Protein AF-A0A8S3CFK3-F1 (afdb_monomer_lite)

InterPro domains:
  IPR015904 Sulphide quinone-reductase [PTHR10632] (3-59)
  IPR036188 FAD/NAD(P)-binding domain superfamily [G3DSA:3.50.50.60] (9-22)
  IPR036188 FAD/NAD(P)-binding domain superfamily [G3DSA:3.50.50.60] (23-59)

Foldseek 3Di:
DPPPDPPDDDDDDDPDDDDDDDDAADPVQLPDPQQDPRSDGQADPVPQAGPPDRPDGDD

pLDDT: mean 91.27, std 11.56, range [45.59, 98.0]

Organism: NCBI:txid392030

Sequence (59 aa):
ENLDQ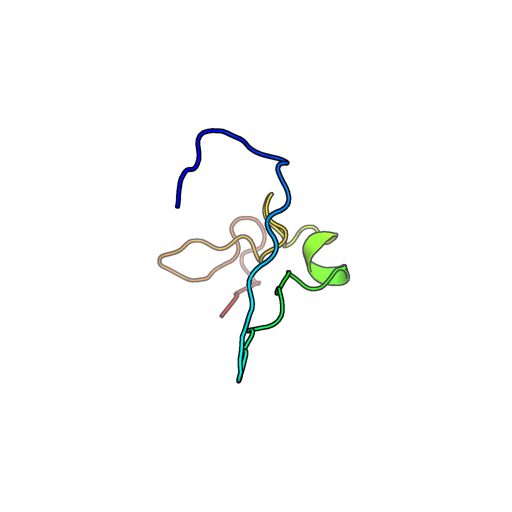PGTMKTFKYDILHIGAPMQPFEFLAKSPLADATGFVDVVKETLQHKKFPNVFGI

Structure (mmCIF, N/CA/C/O backbone):
data_AF-A0A8S3CFK3-F1
#
_entry.id   AF-A0A8S3CFK3-F1
#
loop_
_atom_site.group_PDB
_atom_site.id
_atom_site.type_symbol
_atom_site.label_atom_id
_atom_site.label_alt_id
_atom_site.label_comp_id
_atom_site.label_asym_id
_atom_site.label_entity_id
_atom_site.label_seq_id
_atom_site.pdbx_PDB_ins_code
_atom_site.Cartn_x
_atom_site.Cartn_y
_atom_site.Cartn_z
_atom_site.occupancy
_atom_site.B_iso_or_equiv
_atom_site.auth_seq_id
_atom_site.auth_comp_id
_atom_site.auth_asym_id
_atom_site.auth_atom_id
_atom_site.pdbx_PDB_model_num
ATOM 1 N N . GLU A 1 1 ? 23.688 1.782 -6.197 1.00 54.75 1 GLU A N 1
ATOM 2 C CA . GLU A 1 1 ? 23.400 3.091 -6.820 1.00 54.75 1 GLU A CA 1
ATOM 3 C C . GLU A 1 1 ? 24.049 4.197 -6.015 1.00 54.75 1 GLU A C 1
ATOM 5 O O . GLU A 1 1 ? 24.113 4.082 -4.799 1.00 54.75 1 GLU A O 1
ATOM 10 N N . ASN A 1 2 ? 24.565 5.231 -6.679 1.00 45.59 2 ASN A N 1
ATOM 11 C CA . ASN A 1 2 ? 25.020 6.440 -5.999 1.00 45.59 2 ASN A CA 1
ATOM 12 C C . ASN A 1 2 ? 23.768 7.267 -5.652 1.00 45.59 2 ASN A C 1
ATOM 14 O O . ASN A 1 2 ? 23.157 7.844 -6.548 1.00 45.59 2 ASN A O 1
ATOM 18 N N . LEU A 1 3 ? 23.356 7.230 -4.382 1.00 60.41 3 LEU A N 1
ATOM 19 C CA . LEU A 1 3 ? 22.159 7.901 -3.851 1.00 60.41 3 LEU A CA 1
ATOM 20 C C . LEU A 1 3 ? 22.402 9.398 -3.557 1.00 60.41 3 LEU A C 1
ATOM 22 O O . LEU A 1 3 ? 21.510 10.082 -3.063 1.00 60.41 3 LEU A O 1
ATOM 26 N N . ASP A 1 4 ? 23.594 9.909 -3.873 1.00 65.50 4 ASP A N 1
ATOM 27 C CA . ASP A 1 4 ? 24.088 11.211 -3.407 1.00 65.50 4 ASP A CA 1
ATOM 28 C C . ASP A 1 4 ? 23.626 12.395 -4.278 1.00 65.50 4 ASP A C 1
ATOM 30 O O . ASP A 1 4 ? 23.891 13.549 -3.945 1.00 65.50 4 ASP A O 1
ATOM 34 N N . GLN A 1 5 ? 22.946 12.139 -5.404 1.00 64.62 5 GLN A N 1
ATOM 35 C CA . GLN A 1 5 ? 22.483 13.177 -6.341 1.00 64.62 5 GLN A CA 1
ATOM 36 C C . GLN A 1 5 ? 21.036 12.937 -6.811 1.00 64.62 5 GLN A C 1
ATOM 38 O O . GLN A 1 5 ? 20.810 12.566 -7.973 1.00 64.62 5 GLN A O 1
ATOM 43 N N . PRO A 1 6 ? 20.036 13.142 -5.931 1.00 66.31 6 PRO A N 1
ATOM 44 C CA . PRO A 1 6 ? 18.630 13.048 -6.309 1.00 66.31 6 PRO A CA 1
ATOM 45 C C . PRO A 1 6 ? 18.300 14.062 -7.420 1.00 66.31 6 PRO A C 1
ATOM 47 O O . PRO A 1 6 ? 18.594 15.248 -7.299 1.00 66.31 6 PRO A O 1
ATOM 50 N N . GLY A 1 7 ? 17.707 13.586 -8.522 1.00 73.50 7 GLY A N 1
ATOM 51 C CA . GLY A 1 7 ? 17.286 14.408 -9.670 1.00 73.50 7 GLY A CA 1
ATOM 52 C C . GLY A 1 7 ? 18.197 14.351 -10.902 1.00 73.50 7 GLY A C 1
ATOM 53 O O . GLY A 1 7 ? 17.828 14.871 -11.954 1.00 73.50 7 GLY A O 1
ATOM 54 N N . THR A 1 8 ? 19.355 13.691 -10.822 1.00 86.31 8 THR A N 1
ATOM 55 C CA . THR A 1 8 ? 20.194 13.461 -12.008 1.00 86.31 8 THR A CA 1
ATOM 56 C C . THR A 1 8 ? 19.661 12.291 -12.839 1.00 86.31 8 THR A C 1
ATOM 58 O O . THR A 1 8 ? 19.605 11.152 -12.381 1.00 86.31 8 THR A O 1
ATOM 61 N N . MET A 1 9 ? 19.262 12.564 -14.084 1.00 86.19 9 MET A N 1
ATOM 62 C CA . MET A 1 9 ? 18.846 11.526 -15.032 1.00 86.19 9 MET A CA 1
ATOM 63 C C . MET A 1 9 ? 20.080 10.865 -15.653 1.00 86.19 9 MET A C 1
ATOM 65 O O . MET A 1 9 ? 21.016 11.549 -16.068 1.00 86.19 9 MET A O 1
ATOM 69 N N . LYS A 1 10 ? 20.080 9.532 -15.739 1.00 88.25 10 LYS A N 1
ATOM 70 C CA . LYS A 1 10 ? 21.146 8.750 -16.380 1.00 88.25 10 LYS A CA 1
ATOM 71 C C . LYS A 1 10 ? 20.573 7.893 -17.496 1.00 88.25 10 LYS A C 1
ATOM 73 O O . LYS A 1 10 ? 19.527 7.270 -17.336 1.00 88.25 10 LYS A O 1
ATOM 78 N N . THR A 1 11 ? 21.298 7.837 -18.605 1.00 91.62 11 THR A N 1
ATOM 79 C CA . THR A 1 11 ? 20.932 7.032 -19.771 1.00 91.62 11 THR A CA 1
ATOM 80 C C . THR A 1 11 ? 21.777 5.768 -19.802 1.00 91.62 11 THR A C 1
ATOM 82 O O . THR A 1 11 ? 23.003 5.838 -19.724 1.00 91.62 11 THR A O 1
ATOM 85 N N . PHE A 1 12 ? 21.127 4.618 -19.964 1.00 92.06 12 PHE A N 1
ATOM 86 C CA . PHE A 1 12 ? 21.774 3.313 -20.075 1.00 92.06 12 PHE A CA 1
ATOM 87 C C . PHE A 1 12 ? 21.354 2.634 -21.378 1.00 92.06 12 PHE A C 1
ATOM 89 O O . PHE A 1 12 ? 20.206 2.758 -21.805 1.00 92.06 12 PHE A O 1
ATOM 96 N N . LYS A 1 13 ? 22.283 1.910 -22.011 1.00 94.94 13 LYS A N 1
ATOM 97 C CA . LYS A 1 13 ? 21.961 1.018 -23.131 1.00 94.94 13 LYS A CA 1
ATOM 98 C C . LYS A 1 13 ? 21.495 -0.328 -22.580 1.00 94.94 13 LYS A C 1
ATOM 100 O O . LYS A 1 13 ? 22.101 -0.835 -21.640 1.00 94.94 13 LYS A O 1
ATOM 105 N N . TYR A 1 14 ? 20.451 -0.889 -23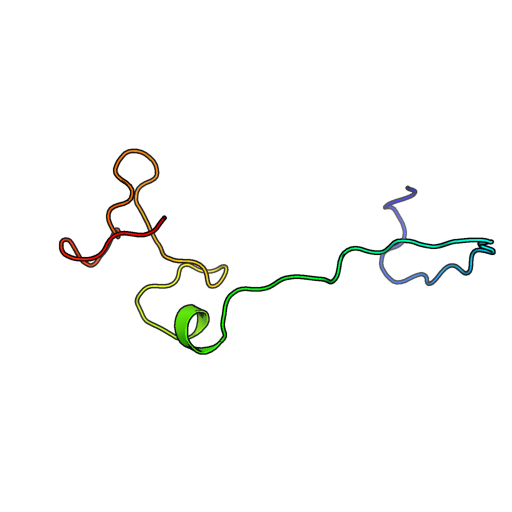.174 1.00 94.69 14 TYR A N 1
ATOM 106 C CA . TYR A 1 14 ? 19.928 -2.209 -22.839 1.00 94.69 14 TYR A CA 1
ATOM 107 C C . TYR A 1 14 ? 19.518 -2.944 -24.115 1.00 94.69 14 TYR A C 1
ATOM 109 O O . TYR A 1 14 ? 19.009 -2.320 -25.045 1.00 94.69 14 TYR A O 1
ATOM 117 N N . ASP A 1 15 ? 19.714 -4.261 -24.131 1.00 95.88 15 ASP A N 1
ATOM 118 C CA . ASP A 1 15 ? 19.242 -5.128 -25.216 1.00 95.88 15 ASP A CA 1
ATOM 119 C C . ASP A 1 15 ? 17.826 -5.658 -24.922 1.00 95.88 15 ASP A C 1
ATOM 121 O O . ASP A 1 15 ? 16.984 -5.728 -25.813 1.00 95.88 15 ASP A O 1
ATOM 125 N N . ILE A 1 16 ? 17.530 -5.964 -23.649 1.00 94.56 16 ILE A N 1
ATOM 126 C CA . ILE A 1 16 ? 16.189 -6.268 -23.123 1.00 94.56 16 ILE A CA 1
ATOM 127 C C . ILE A 1 16 ? 16.052 -5.601 -21.753 1.00 94.56 16 ILE A C 1
ATOM 129 O O . ILE A 1 16 ? 16.938 -5.720 -20.908 1.00 94.56 16 ILE A O 1
ATOM 133 N N . LEU A 1 17 ? 14.927 -4.923 -21.523 1.00 94.25 17 LEU A N 1
ATOM 134 C CA . LEU A 1 17 ? 14.616 -4.270 -20.256 1.00 94.25 17 LEU A CA 1
ATOM 135 C C . LEU A 1 17 ? 13.219 -4.680 -19.790 1.00 94.25 17 LEU A C 1
ATOM 137 O O . LEU A 1 17 ? 12.211 -4.236 -20.334 1.00 94.25 17 LEU A O 1
ATOM 141 N N . HIS A 1 18 ? 13.174 -5.540 -18.776 1.00 93.94 18 HIS A N 1
ATOM 142 C CA . HIS A 1 18 ? 11.938 -5.903 -18.094 1.00 93.94 18 HIS A CA 1
ATOM 143 C C . HIS A 1 18 ? 11.741 -4.981 -16.889 1.00 93.94 18 HIS A C 1
ATOM 145 O O . HIS A 1 18 ? 12.520 -5.027 -15.937 1.00 93.94 18 HIS A O 1
ATOM 151 N N . ILE A 1 19 ? 10.709 -4.139 -16.938 1.00 93.31 19 ILE A N 1
ATOM 152 C CA . ILE A 1 19 ? 10.359 -3.210 -15.860 1.00 93.31 19 ILE A CA 1
ATOM 153 C C . ILE A 1 19 ? 9.005 -3.609 -15.281 1.00 93.31 19 ILE A C 1
ATOM 155 O O . ILE A 1 19 ? 8.022 -3.722 -16.011 1.00 93.31 19 ILE A O 1
ATOM 159 N N . GLY A 1 20 ? 8.952 -3.766 -13.957 1.00 92.62 20 GLY A N 1
ATOM 160 C CA . GLY A 1 20 ? 7.689 -3.803 -13.226 1.00 92.62 20 GLY A CA 1
ATOM 161 C C . GLY A 1 20 ? 7.081 -2.403 -13.172 1.00 92.62 20 GLY A C 1
ATOM 162 O O . GLY A 1 20 ? 7.766 -1.447 -12.805 1.00 92.62 20 GLY A O 1
ATOM 163 N N . ALA A 1 21 ? 5.812 -2.272 -13.555 1.00 93.69 21 ALA A N 1
ATOM 164 C CA . ALA A 1 21 ? 5.121 -0.989 -13.515 1.00 93.69 21 ALA A CA 1
ATOM 165 C C . ALA A 1 21 ? 5.090 -0.419 -12.080 1.00 93.69 21 ALA A C 1
ATOM 167 O O . ALA A 1 21 ? 4.947 -1.185 -11.122 1.00 93.69 21 ALA A O 1
ATOM 168 N N . PRO A 1 22 ? 5.188 0.912 -11.907 1.00 93.25 22 PRO A N 1
ATOM 169 C CA . PRO A 1 22 ? 4.977 1.529 -10.604 1.00 93.25 22 PRO A CA 1
ATOM 170 C C . PRO A 1 22 ? 3.532 1.289 -10.140 1.00 93.25 22 PRO A C 1
ATOM 172 O O . PRO A 1 22 ? 2.588 1.500 -10.901 1.00 93.25 22 PRO A O 1
ATOM 175 N N . MET A 1 23 ? 3.361 0.856 -8.890 1.00 95.12 23 MET A N 1
ATOM 176 C CA . MET A 1 23 ? 2.054 0.569 -8.287 1.00 95.12 23 MET A CA 1
ATOM 177 C C . MET A 1 23 ? 1.725 1.578 -7.182 1.00 95.12 23 MET A C 1
ATOM 179 O O . MET A 1 23 ? 2.620 2.065 -6.494 1.00 95.12 23 MET A O 1
ATOM 183 N N . GLN A 1 24 ? 0.435 1.874 -7.007 1.00 94.94 24 GLN A N 1
ATOM 184 C CA . GLN A 1 24 ? -0.092 2.788 -5.988 1.00 94.94 24 GLN A CA 1
ATOM 185 C C . GLN A 1 24 ? -1.480 2.317 -5.509 1.00 94.94 24 GLN A C 1
ATOM 187 O O . GLN A 1 24 ? -2.133 1.566 -6.242 1.00 94.94 24 GLN A O 1
ATOM 192 N N . PRO A 1 25 ? -1.955 2.741 -4.319 1.00 95.69 25 PRO A N 1
ATOM 193 C CA . PRO A 1 25 ? -3.322 2.466 -3.886 1.00 95.69 25 PRO A CA 1
ATOM 194 C C . PRO A 1 25 ? -4.353 3.026 -4.864 1.00 95.69 25 PRO A C 1
ATOM 196 O O . PRO A 1 25 ? -4.130 4.050 -5.513 1.00 95.69 25 PRO A O 1
ATOM 199 N N . PHE A 1 26 ? -5.524 2.396 -4.925 1.00 95.56 26 PHE A N 1
ATOM 200 C CA . PHE A 1 26 ? -6.636 2.947 -5.689 1.00 95.56 26 PHE A CA 1
ATOM 201 C C . PHE A 1 26 ? -7.064 4.307 -5.129 1.00 95.56 26 PHE A C 1
ATOM 203 O O . PHE A 1 26 ? -7.223 4.476 -3.920 1.00 95.56 26 PHE A O 1
ATOM 210 N N . GLU A 1 27 ? -7.327 5.260 -6.022 1.00 96.88 27 GLU A N 1
ATOM 211 C CA . GLU A 1 27 ? -7.638 6.646 -5.658 1.00 96.88 27 GLU A CA 1
ATOM 212 C C . GLU A 1 27 ? -8.852 6.764 -4.725 1.00 96.88 27 GLU A C 1
ATOM 214 O O . GLU A 1 27 ? -8.830 7.541 -3.771 1.00 96.88 27 GLU A O 1
ATOM 219 N N . PHE A 1 28 ? -9.900 5.966 -4.959 1.00 96.31 28 PHE A N 1
ATOM 220 C CA . PHE A 1 28 ? -11.093 5.976 -4.109 1.00 96.31 28 PHE A CA 1
ATOM 221 C C . PHE A 1 28 ? -10.783 5.516 -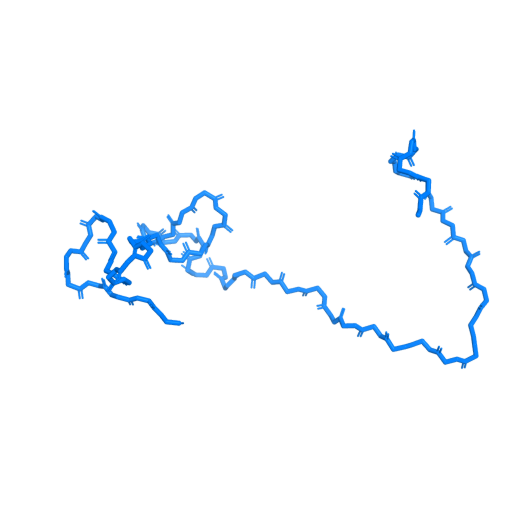2.680 1.00 96.31 28 PHE A C 1
ATOM 223 O O . PHE A 1 28 ? -11.375 6.034 -1.737 1.00 96.31 28 PHE A O 1
ATOM 230 N N . LEU A 1 29 ? -9.862 4.558 -2.519 1.00 96.38 29 LEU A N 1
ATOM 231 C CA . LEU A 1 29 ? -9.468 4.045 -1.214 1.00 96.38 29 LEU A CA 1
ATOM 232 C C . LEU A 1 29 ? -8.605 5.077 -0.494 1.00 96.38 29 LEU A C 1
ATOM 234 O O . LEU A 1 29 ? -8.918 5.422 0.644 1.00 96.38 29 LEU A O 1
ATOM 238 N N . ALA A 1 30 ? -7.589 5.605 -1.184 1.00 96.62 30 ALA A N 1
ATOM 239 C CA . ALA A 1 30 ? -6.654 6.589 -0.647 1.00 96.62 30 ALA A CA 1
ATOM 240 C C . ALA A 1 30 ? -7.344 7.883 -0.187 1.00 96.62 30 ALA A C 1
ATOM 242 O O . ALA A 1 30 ? -6.890 8.530 0.750 1.00 96.62 30 ALA A O 1
ATOM 243 N N . LYS A 1 31 ? -8.460 8.254 -0.827 1.00 96.69 31 LYS A N 1
ATOM 244 C CA . LYS A 1 31 ? -9.299 9.400 -0.438 1.00 96.69 31 LYS A CA 1
ATOM 245 C C . LYS A 1 31 ? -10.355 9.068 0.622 1.00 96.69 31 LYS A C 1
ATOM 247 O O . LYS A 1 31 ? -11.090 9.960 1.044 1.00 96.69 31 LYS A O 1
ATOM 252 N N . SER A 1 32 ? -10.483 7.807 1.027 1.00 96.50 32 SER A N 1
ATOM 253 C CA . SER A 1 32 ? -11.504 7.370 1.979 1.00 96.50 32 SER A CA 1
ATOM 254 C C . SER A 1 32 ? -11.032 7.515 3.435 1.00 96.50 32 SER A C 1
ATOM 256 O O . SER A 1 32 ? -9.831 7.508 3.70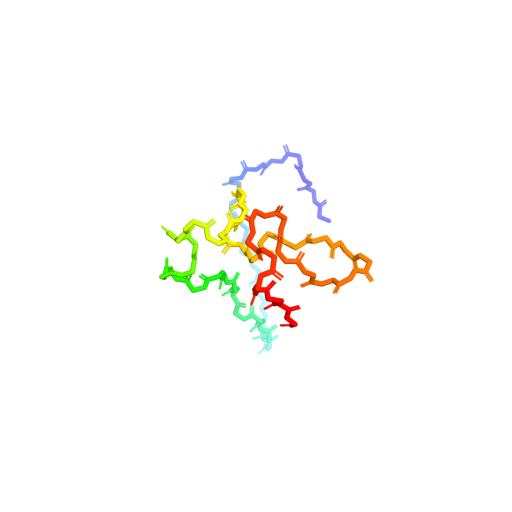6 1.00 96.50 32 SER A O 1
ATOM 258 N N . PRO A 1 33 ? -11.957 7.551 4.413 1.00 96.56 33 PRO A N 1
ATOM 259 C CA . PRO A 1 33 ? -11.600 7.532 5.834 1.00 96.56 33 PRO A CA 1
ATOM 260 C C . PRO A 1 33 ? -11.011 6.188 6.300 1.00 96.56 33 PRO A C 1
ATOM 262 O O . PRO A 1 33 ? -10.610 6.085 7.461 1.00 96.56 33 PRO A O 1
ATOM 265 N N . LEU A 1 34 ? -11.000 5.170 5.426 1.00 96.44 34 LEU A N 1
ATOM 266 C CA . LEU A 1 34 ? -10.411 3.856 5.684 1.00 96.44 34 LEU A CA 1
ATOM 267 C C . LEU A 1 34 ? -8.897 3.824 5.440 1.00 96.44 34 LEU A C 1
ATOM 269 O O . LEU A 1 34 ? -8.260 2.825 5.761 1.00 96.44 34 LEU A O 1
ATOM 273 N N . ALA A 1 35 ? -8.333 4.863 4.818 1.00 97.44 35 ALA A N 1
ATOM 274 C CA . ALA A 1 35 ? -6.922 4.886 4.470 1.00 97.44 35 ALA A CA 1
ATOM 275 C C . ALA A 1 35 ? -6.038 5.506 5.561 1.00 97.44 35 ALA A C 1
ATOM 277 O O . ALA A 1 35 ?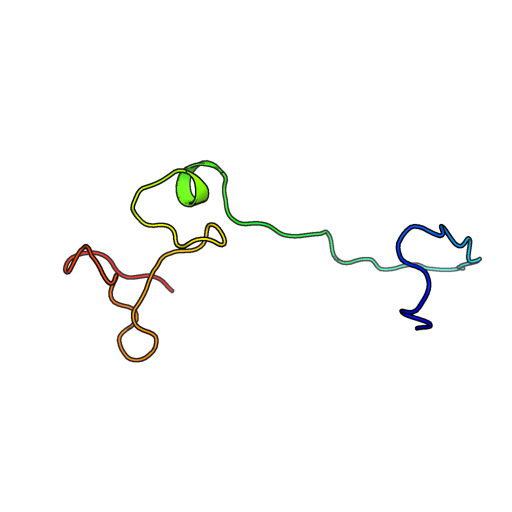 -6.449 6.407 6.301 1.00 97.44 35 ALA A O 1
ATOM 278 N N . ASP A 1 36 ? -4.797 5.032 5.628 1.00 95.94 36 ASP A N 1
ATOM 279 C CA . ASP A 1 36 ? -3.710 5.646 6.376 1.00 95.94 36 ASP A CA 1
ATOM 280 C C . ASP A 1 36 ? -3.061 6.802 5.587 1.00 95.94 36 ASP A C 1
ATOM 282 O O . ASP A 1 36 ? -3.490 7.172 4.492 1.00 95.94 36 ASP A O 1
ATOM 286 N N . ALA A 1 37 ? -1.992 7.385 6.138 1.00 95.50 37 ALA A N 1
ATOM 287 C CA . ALA A 1 37 ? -1.269 8.490 5.500 1.00 95.50 37 ALA A CA 1
ATOM 288 C C . ALA A 1 37 ? -0.609 8.120 4.153 1.00 95.50 37 ALA A C 1
ATOM 290 O O . ALA A 1 37 ? -0.189 9.010 3.418 1.00 95.50 37 ALA A O 1
ATOM 291 N N . THR A 1 38 ? -0.501 6.828 3.835 1.00 95.31 38 THR A N 1
ATOM 292 C CA . THR A 1 38 ? 0.082 6.301 2.594 1.00 95.31 38 THR A CA 1
ATOM 293 C C . THR A 1 38 ? -0.975 5.869 1.574 1.00 95.31 38 THR A C 1
ATOM 295 O O . THR A 1 38 ? -0.629 5.512 0.450 1.00 95.31 38 THR A O 1
ATOM 298 N N . GLY A 1 39 ? -2.263 5.949 1.928 1.00 95.75 39 GLY A N 1
ATOM 299 C CA . GLY A 1 39 ? -3.392 5.648 1.047 1.00 95.75 39 GLY A CA 1
ATOM 300 C C . GLY A 1 39 ? -3.869 4.191 1.084 1.00 95.75 39 GLY A C 1
ATOM 301 O O . GLY A 1 39 ? -4.783 3.842 0.336 1.00 95.75 39 GLY A O 1
ATOM 302 N N . PHE A 1 40 ? -3.286 3.345 1.938 1.00 96.75 40 PHE A N 1
ATOM 303 C CA . PHE A 1 40 ? -3.684 1.944 2.127 1.00 96.75 40 PHE A CA 1
ATOM 304 C C . PHE A 1 40 ? -4.617 1.782 3.329 1.00 96.75 40 PHE A C 1
ATOM 306 O O . PHE A 1 40 ? -4.691 2.666 4.173 1.00 96.75 40 PHE A O 1
ATOM 313 N N . VAL A 1 41 ? -5.330 0.654 3.427 1.00 96.94 41 VAL A N 1
ATOM 314 C CA . VAL A 1 41 ? -6.285 0.401 4.523 1.00 96.94 41 VAL A CA 1
ATOM 315 C C . VAL A 1 41 ? -5.585 0.434 5.892 1.00 96.94 41 VAL A C 1
ATOM 317 O O . VAL A 1 41 ? -4.636 -0.314 6.124 1.00 96.94 41 VAL A O 1
ATOM 320 N N . ASP A 1 42 ? -6.079 1.256 6.821 1.00 97.69 42 ASP A N 1
ATOM 321 C CA . ASP A 1 42 ? -5.468 1.461 8.142 1.00 97.69 42 ASP A CA 1
ATOM 322 C C . ASP A 1 42 ? -5.859 0.358 9.144 1.00 97.69 42 ASP A C 1
ATOM 324 O O . ASP A 1 42 ? -6.805 0.489 9.929 1.00 97.69 42 ASP A O 1
ATOM 328 N N . VAL A 1 43 ? -5.124 -0.755 9.121 1.00 97.44 43 VAL A N 1
ATOM 329 C CA . VAL A 1 43 ? -5.387 -1.936 9.962 1.00 97.44 43 VAL A CA 1
ATOM 330 C C . VAL A 1 43 ? -4.391 -2.116 11.110 1.00 97.44 43 VAL A C 1
ATOM 332 O O . VAL A 1 43 ? -3.238 -1.677 11.063 1.00 97.44 43 VAL A O 1
ATOM 335 N N . VAL A 1 44 ? -4.840 -2.791 12.168 1.00 97.00 44 VAL A N 1
ATOM 336 C CA . VAL A 1 44 ? -3.986 -3.381 13.207 1.00 97.00 44 VAL A CA 1
ATOM 337 C C . VAL A 1 44 ? -3.279 -4.594 12.603 1.00 97.00 44 VAL A C 1
ATOM 339 O O . VAL A 1 44 ? -3.924 -5.459 12.014 1.00 97.00 44 VAL A O 1
ATOM 342 N N . LYS A 1 45 ? -1.950 -4.661 12.719 1.00 95.81 45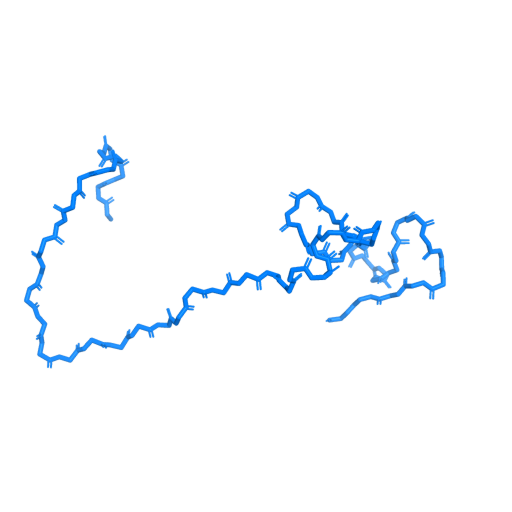 LYS A N 1
ATOM 343 C CA . LYS A 1 45 ? -1.128 -5.624 11.965 1.00 95.81 45 LYS A CA 1
ATOM 344 C C . LYS A 1 45 ? -1.364 -7.073 12.389 1.00 95.81 45 LYS A C 1
ATOM 346 O O . LYS A 1 45 ? -1.208 -7.979 11.581 1.00 95.81 45 LYS A O 1
ATOM 351 N N . GLU A 1 46 ? -1.736 -7.282 13.645 1.00 97.50 46 GLU A N 1
ATOM 352 C CA . GLU A 1 46 ? -1.907 -8.595 14.259 1.00 97.50 46 GLU A CA 1
ATOM 353 C C . GLU A 1 46 ? -3.282 -9.209 13.962 1.00 97.50 46 GLU A C 1
ATOM 355 O O . GLU A 1 46 ? -3.408 -10.429 13.911 1.00 97.50 46 GLU A O 1
ATOM 360 N N . THR A 1 47 ? -4.315 -8.378 13.775 1.00 97.31 47 THR A N 1
ATOM 361 C CA . THR A 1 47 ? -5.712 -8.828 13.612 1.00 97.31 47 THR A CA 1
ATOM 362 C C . THR A 1 47 ? -6.307 -8.512 12.244 1.00 97.31 47 THR A C 1
ATOM 364 O O . THR A 1 47 ? -7.392 -8.998 11.935 1.00 97.31 47 THR A O 1
ATOM 367 N N . LEU A 1 48 ? -5.635 -7.677 11.444 1.00 97.44 48 LEU A N 1
ATOM 368 C CA . LEU A 1 48 ? -6.115 -7.134 10.167 1.00 97.44 48 LEU A CA 1
ATOM 369 C C . LEU A 1 48 ? -7.411 -6.308 10.263 1.00 97.44 48 LEU A C 1
ATOM 371 O O . LEU A 1 48 ? -8.001 -5.935 9.248 1.00 97.44 48 LEU A O 1
ATOM 375 N N . GLN A 1 49 ? -7.847 -5.981 11.479 1.00 98.00 49 GLN A N 1
ATOM 376 C CA . GLN A 1 49 ? -9.021 -5.157 11.740 1.00 98.00 49 GLN A CA 1
ATOM 377 C C . GLN A 1 49 ? -8.677 -3.672 11.608 1.00 98.00 49 GLN A C 1
ATOM 379 O O . GLN A 1 49 ? -7.620 -3.228 12.059 1.00 98.00 49 GLN A O 1
ATOM 384 N N . HIS A 1 50 ? -9.578 -2.881 11.031 1.00 98.00 50 HIS A N 1
ATOM 385 C CA . HIS A 1 50 ? -9.382 -1.446 10.865 1.00 98.00 50 HIS A CA 1
ATOM 386 C C . HIS A 1 50 ? -9.349 -0.710 12.214 1.00 98.00 50 HIS A C 1
ATOM 388 O O . HIS A 1 50 ? -10.210 -0.918 13.072 1.00 98.00 50 HIS A O 1
ATOM 394 N N . LYS A 1 51 ? -8.403 0.222 12.388 1.00 97.00 51 LYS A N 1
ATOM 395 C CA . LYS A 1 51 ? -8.154 0.892 13.682 1.00 97.00 51 LYS A CA 1
ATOM 396 C C . LYS A 1 51 ? -9.322 1.746 14.183 1.00 97.00 51 LYS A C 1
ATOM 398 O O . LYS A 1 51 ? -9.494 1.904 15.387 1.00 97.00 51 LYS A O 1
ATOM 403 N N . LYS A 1 52 ? -10.114 2.317 13.268 1.00 96.38 52 LYS A N 1
ATOM 404 C CA . LYS A 1 52 ? -11.245 3.217 13.590 1.00 96.38 52 LYS A CA 1
ATOM 405 C C . LYS A 1 52 ? -12.625 2.580 13.418 1.00 96.38 52 LYS A C 1
ATOM 407 O O . LYS A 1 52 ? -13.596 3.090 13.963 1.00 96.38 52 LYS A O 1
ATOM 412 N N . PHE A 1 53 ? -12.724 1.506 12.633 1.00 97.31 53 PHE A N 1
ATOM 413 C CA . PHE A 1 53 ? -14.000 0.923 12.207 1.00 97.31 53 PHE A CA 1
ATOM 414 C C . PHE A 1 53 ? -13.979 -0.573 12.529 1.00 97.31 53 PHE A C 1
ATOM 416 O O . PHE A 1 53 ? -13.480 -1.356 11.724 1.00 97.31 53 PHE A O 1
ATOM 423 N N . PRO A 1 54 ? -14.501 -0.993 13.696 1.00 96.56 54 PRO A N 1
ATOM 424 C CA . PRO A 1 54 ? -14.373 -2.374 14.166 1.00 96.56 54 PRO A CA 1
ATOM 425 C C . PRO A 1 54 ? -15.002 -3.431 13.244 1.00 96.56 54 PRO A C 1
ATOM 427 O O . PRO A 1 54 ? -14.710 -4.614 13.377 1.00 96.56 54 PRO A O 1
ATOM 430 N N . ASN A 1 55 ? -15.873 -3.030 12.320 1.00 97.38 55 ASN A N 1
ATOM 431 C CA . ASN A 1 55 ? -16.531 -3.902 11.350 1.00 97.38 55 ASN A CA 1
ATOM 432 C C . ASN A 1 55 ? -15.816 -3.983 9.984 1.00 97.38 55 ASN A C 1
ATOM 434 O O . ASN A 1 55 ? -16.359 -4.595 9.068 1.00 97.38 55 ASN A O 1
ATOM 438 N N . VAL A 1 56 ? -14.641 -3.362 9.821 1.00 97.19 56 VAL A N 1
ATOM 439 C CA . VAL A 1 56 ? -13.864 -3.346 8.568 1.00 97.19 56 VAL A CA 1
ATOM 440 C C . VAL A 1 56 ? -12.547 -4.106 8.750 1.00 97.19 56 VAL A C 1
ATOM 442 O O . VAL A 1 56 ? -11.883 -3.959 9.776 1.00 97.19 56 VAL A O 1
ATOM 445 N N . PHE A 1 57 ? -12.156 -4.888 7.740 1.00 97.31 57 PHE A N 1
ATOM 446 C CA . PHE A 1 57 ? -10.922 -5.685 7.700 1.00 97.31 57 PHE A CA 1
ATOM 447 C C . PHE A 1 57 ? -10.244 -5.542 6.326 1.00 97.31 57 PHE A C 1
ATOM 449 O O . PHE A 1 57 ? -10.934 -5.284 5.337 1.00 97.31 57 PHE A O 1
ATOM 456 N N . GLY A 1 58 ? -8.918 -5.698 6.257 1.00 94.44 58 GLY A N 1
ATOM 457 C CA . GLY A 1 58 ? -8.136 -5.637 5.010 1.00 94.44 58 GLY A CA 1
ATOM 458 C C . GLY A 1 58 ? -7.214 -6.848 4.839 1.00 94.44 58 GLY A C 1
ATOM 459 O O . GLY A 1 58 ? -6.706 -7.361 5.832 1.00 94.44 58 GLY A O 1
ATOM 460 N N . ILE A 1 59 ? -7.008 -7.307 3.600 1.00 91.88 59 ILE A N 1
ATOM 461 C CA . ILE A 1 59 ? -6.161 -8.460 3.241 1.00 91.88 59 ILE A CA 1
ATOM 462 C C . ILE A 1 59 ? -5.334 -8.171 1.989 1.00 91.88 59 ILE A C 1
ATOM 464 O O . ILE A 1 59 ? -5.830 -7.396 1.138 1.00 91.88 59 ILE A O 1
#

Radius of gyration: 18.39 Å; chains: 1; bounding box: 42×23×40 Å

Secondary structure (DSSP, 8-state):
---S-TT-------S----PPP----HHHHTSTTB-TTSSB-B-TTT-BBSS-TT-B--